Protein AF-A0A2S8F4A5-F1 (afdb_monomer)

pLDDT: mean 71.28, std 12.38, range [36.81, 85.56]

Secondary structure (DSSP, 8-state):
------HHHHHHHHHHHHHHHHHHHHHHHHHHHHHHHHHHHHHTT--EEEEE-SS-------SSSEEEEEEEE---TTTHHHHHHHT-GGGEEEEEEEEESS--TTHHHHHTT-TT--EEEEE-S---TTS-HHHHHHHHHHHHHHHHHSTT-EEE--GGGT---

Mean predicted aligned error: 11.5 Å

Nearest PDB structures (foldseek):
  7yy8-assembly1_B-2  TM=5.562E-01  e=6.036E-01  Mycobacteroides abscessus
  6w9s-assembly1_A  TM=4.155E-01  e=2.858E+00  Escherichia albertii TW07627
  7s2l-assembly1_C-3  TM=3.295E-01  e=6.871E-01  uncultured bacterium
  6fhe-assembly1_A  TM=3.735E-01  e=1.401E+00  synthetic construct

Radius of gyration: 20.99 Å; Cα contacts (8 Å, |Δi|>4): 186; chains: 1; bounding box: 48×35×73 Å

Sequence (165 aa):
MKFHIRLRTLMVVVALIALGCGWYAAHAYQRQKEVTAIRRIQDAGYQVHIQESFSKTQVTKIFQPGVRVWLKDETPSFLRFHANTEQWDAFQRVSSIYIQGGFDPNLVESIGEFARLETLEFAPWAISPGGPSSEVDVCMQRFRQFAERHPGLTLRLPPAYSEAQ

Solvent-accessible surface area (backbone atoms only — not comparable to full-atom values): 9627 Å² total; per-residue (Å²): 137,84,84,83,79,50,70,68,59,53,53,51,51,53,52,53,50,52,52,53,52,52,54,49,51,54,39,41,53,51,36,52,46,40,53,50,30,53,48,53,46,40,74,72,70,36,49,71,47,81,42,73,67,85,62,99,68,72,85,72,81,70,94,59,65,27,38,37,38,34,30,40,80,64,59,52,80,92,44,39,68,58,35,66,75,67,65,54,65,51,39,39,41,64,34,32,38,39,40,32,24,91,71,63,69,70,52,57,60,42,57,65,57,47,89,62,47,42,33,43,36,49,45,65,52,81,74,55,99,82,55,80,59,64,57,58,52,52,37,51,53,52,52,50,60,48,39,72,74,36,90,78,41,45,75,44,57,49,77,97,68,58,82,80,126

Organism: NCBI:txid124

Structure (mmCIF, N/CA/C/O backbone):
data_AF-A0A2S8F4A5-F1
#
_entry.id   AF-A0A2S8F4A5-F1
#
loop_
_atom_site.group_PDB
_atom_site.id
_atom_site.type_symbol
_atom_site.label_atom_id
_atom_site.label_alt_id
_atom_site.label_comp_id
_atom_site.label_asym_id
_atom_site.label_entity_id
_atom_site.label_seq_id
_atom_site.pdbx_PDB_ins_code
_atom_site.Cartn_x
_atom_site.Cartn_y
_atom_site.Cartn_z
_atom_site.occupancy
_atom_site.B_iso_or_equiv
_atom_site.auth_seq_id
_atom_site.auth_comp_id
_atom_site.auth_asym_id
_atom_site.auth_atom_id
_atom_site.pdbx_PDB_model_num
ATOM 1 N N . MET A 1 1 ? -27.209 -10.373 46.808 1.00 40.84 1 MET A N 1
ATOM 2 C CA . MET A 1 1 ? -26.556 -9.071 46.533 1.00 40.84 1 MET A CA 1
ATOM 3 C C . MET A 1 1 ? -27.251 -8.423 45.337 1.00 40.84 1 MET A C 1
ATOM 5 O O . MET A 1 1 ? -27.266 -9.040 44.283 1.00 40.84 1 MET A O 1
ATOM 9 N N . LYS A 1 2 ? -27.893 -7.252 45.486 1.00 51.69 2 LYS A N 1
ATOM 10 C CA . LYS A 1 2 ? -28.508 -6.508 44.364 1.00 51.69 2 LYS A CA 1
ATOM 11 C C . LYS A 1 2 ? -27.525 -5.427 43.899 1.00 51.69 2 LYS A C 1
ATOM 13 O O . LYS A 1 2 ? -27.251 -4.496 44.649 1.00 51.69 2 LYS A O 1
ATOM 18 N N . PHE A 1 3 ? -26.963 -5.572 42.699 1.00 54.09 3 PHE A N 1
ATOM 19 C CA . PHE A 1 3 ? -26.080 -4.568 42.099 1.00 54.09 3 PHE A CA 1
ATOM 20 C C . PHE A 1 3 ? -26.917 -3.396 41.571 1.00 54.09 3 PHE A C 1
ATOM 22 O O . PHE A 1 3 ? -27.601 -3.515 40.558 1.00 54.09 3 PHE A O 1
ATOM 29 N N . HIS A 1 4 ? -26.868 -2.253 42.254 1.00 60.69 4 HIS A N 1
ATOM 30 C CA . HIS A 1 4 ? -27.441 -1.004 41.753 1.00 60.69 4 HIS A CA 1
ATOM 31 C C . HIS A 1 4 ? -26.455 -0.331 40.792 1.00 60.69 4 HIS A C 1
ATOM 33 O O . HIS A 1 4 ? -25.680 0.542 41.182 1.00 60.69 4 HIS A O 1
ATOM 39 N N . ILE A 1 5 ? -26.471 -0.743 39.524 1.00 68.56 5 ILE A N 1
ATOM 40 C CA . ILE A 1 5 ? -25.748 -0.031 38.465 1.00 68.56 5 ILE A CA 1
ATOM 41 C C . ILE A 1 5 ? -26.502 1.274 38.191 1.00 68.56 5 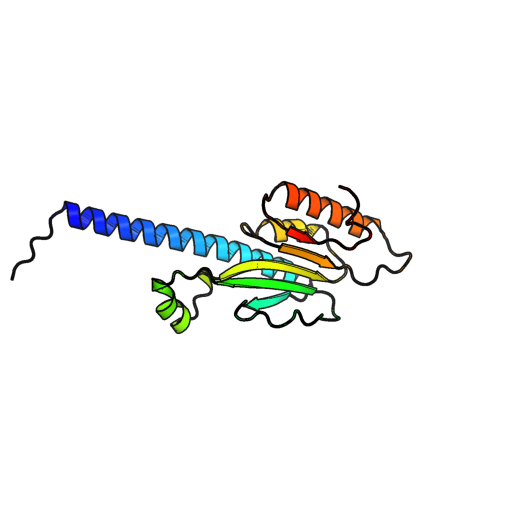ILE A C 1
ATOM 43 O O . ILE A 1 5 ? -27.681 1.268 37.839 1.00 68.56 5 ILE A O 1
ATOM 47 N N . ARG A 1 6 ? -25.836 2.416 38.390 1.00 76.94 6 ARG A N 1
ATOM 48 C CA . ARG A 1 6 ? -26.418 3.736 38.114 1.00 76.94 6 ARG A CA 1
ATOM 49 C C . ARG A 1 6 ? -26.573 3.911 36.601 1.00 76.94 6 ARG A C 1
ATOM 51 O O . ARG A 1 6 ? -25.654 3.587 35.855 1.00 76.94 6 ARG A O 1
ATOM 58 N N . LEU A 1 7 ? -27.685 4.503 36.156 1.00 80.31 7 LEU A N 1
ATOM 59 C CA . LEU A 1 7 ? -27.975 4.782 34.737 1.00 80.31 7 LEU A CA 1
ATOM 60 C C . LEU A 1 7 ? -26.800 5.465 34.011 1.00 80.31 7 LEU A C 1
ATOM 62 O O . LEU A 1 7 ? -26.487 5.126 32.877 1.00 80.31 7 LEU A O 1
ATOM 66 N N . ARG A 1 8 ? -26.084 6.367 34.696 1.00 77.81 8 ARG A N 1
ATOM 67 C CA . ARG A 1 8 ? -24.873 7.018 34.170 1.00 77.81 8 ARG A CA 1
ATOM 68 C C . ARG A 1 8 ? -23.757 6.028 33.827 1.00 77.81 8 ARG A C 1
ATOM 70 O O . ARG A 1 8 ? -23.132 6.166 32.786 1.00 77.81 8 ARG A O 1
ATOM 77 N N . THR A 1 9 ? -23.524 5.026 34.670 1.00 80.62 9 THR A N 1
ATOM 78 C CA . THR A 1 9 ? -22.521 3.980 34.425 1.00 80.62 9 THR A CA 1
ATOM 79 C C . THR A 1 9 ? -22.908 3.139 33.211 1.00 80.62 9 THR A C 1
ATOM 81 O O . THR A 1 9 ? -22.056 2.842 32.383 1.00 80.62 9 THR A O 1
ATOM 84 N N . LEU A 1 10 ? -24.200 2.831 33.055 1.00 83.50 10 LEU A N 1
ATOM 85 C CA . LEU A 1 10 ? -24.710 2.127 31.878 1.00 83.50 10 LEU A CA 1
ATOM 86 C C . LEU A 1 10 ? -24.489 2.941 30.591 1.00 83.50 10 LEU A C 1
ATOM 88 O O . LEU A 1 10 ? -23.988 2.404 29.609 1.00 83.50 10 LEU A O 1
ATOM 92 N N . MET A 1 11 ? -24.801 4.242 30.605 1.00 76.50 11 MET A N 1
ATOM 93 C CA . MET A 1 11 ? -24.606 5.108 29.434 1.00 76.50 11 MET A CA 1
ATOM 94 C C . MET A 1 11 ? -23.132 5.233 29.034 1.00 76.50 11 MET A C 1
ATOM 96 O O . MET A 1 11 ? -22.826 5.210 27.845 1.00 76.50 11 MET A O 1
ATOM 100 N N . VAL A 1 12 ? -22.214 5.303 30.005 1.00 81.31 12 VAL A N 1
ATOM 101 C CA . VAL A 1 12 ? -20.766 5.315 29.729 1.00 81.31 12 VAL A CA 1
ATOM 102 C C . VAL A 1 12 ? -20.319 4.007 29.076 1.00 81.31 12 VAL A C 1
ATOM 104 O O . VAL A 1 12 ? -19.578 4.038 28.099 1.00 81.31 12 VAL A O 1
ATOM 107 N N . VAL A 1 13 ? -20.799 2.859 29.562 1.00 81.38 13 VAL A N 1
ATOM 108 C CA . VAL A 1 13 ? -20.465 1.551 28.974 1.00 81.38 13 VAL A CA 1
ATOM 109 C C . VAL A 1 13 ? -20.974 1.444 27.535 1.00 81.38 13 VAL A C 1
ATOM 111 O O . VAL A 1 13 ? -20.218 1.044 26.654 1.00 81.38 13 VAL A O 1
ATOM 114 N N . VAL A 1 14 ? -22.214 1.860 27.267 1.00 80.25 14 VAL A N 1
ATOM 115 C CA . VAL A 1 14 ? -22.775 1.857 25.904 1.00 80.25 14 VAL A CA 1
ATOM 116 C C . VAL A 1 14 ? -21.981 2.778 24.973 1.00 80.25 14 VAL A C 1
ATOM 118 O O . VAL A 1 14 ? -21.685 2.391 23.845 1.00 80.25 14 VAL A O 1
ATOM 121 N N . ALA A 1 15 ? -21.577 3.961 25.445 1.00 71.88 15 ALA A N 1
ATOM 122 C CA . ALA A 1 15 ? -20.752 4.879 24.664 1.00 71.88 15 ALA A CA 1
ATOM 123 C C . ALA A 1 15 ? -19.375 4.280 24.324 1.00 71.88 15 ALA A C 1
ATOM 125 O O . ALA A 1 15 ? -18.919 4.403 23.190 1.00 71.88 15 ALA A O 1
ATOM 126 N N . LEU A 1 16 ? -18.732 3.584 25.268 1.00 77.62 16 LEU A N 1
ATOM 127 C CA . LEU A 1 16 ? -17.451 2.910 25.028 1.00 77.62 16 LEU A CA 1
ATOM 128 C C . LEU A 1 16 ? -17.578 1.762 24.019 1.00 77.62 16 LEU A C 1
ATOM 130 O O . LEU A 1 16 ? -16.723 1.627 23.146 1.00 77.62 16 LEU A O 1
ATOM 134 N N . ILE A 1 17 ? -18.657 0.975 24.094 1.00 80.00 17 ILE A N 1
ATOM 135 C CA . ILE A 1 17 ? -18.938 -0.087 23.117 1.00 80.00 17 ILE A CA 1
ATOM 136 C C . ILE A 1 17 ? -19.149 0.520 21.727 1.00 80.00 17 ILE A C 1
ATOM 138 O O . ILE A 1 17 ? -18.535 0.068 20.766 1.00 80.00 17 ILE A O 1
ATOM 142 N N . ALA A 1 18 ? -19.955 1.580 21.618 1.00 73.56 18 ALA A N 1
ATOM 143 C CA . ALA A 1 18 ? -20.212 2.249 20.345 1.00 73.56 18 ALA A CA 1
ATOM 144 C C . ALA A 1 18 ? -18.933 2.836 19.720 1.00 73.56 18 ALA A C 1
ATOM 146 O O . ALA A 1 18 ? -18.715 2.682 18.518 1.00 73.56 18 ALA A O 1
ATOM 147 N N . LEU A 1 19 ? -18.058 3.450 20.526 1.00 75.00 19 LEU A N 1
ATOM 148 C CA . LEU A 1 19 ? -16.755 3.946 20.071 1.00 75.00 19 LEU A CA 1
ATOM 149 C C . LEU A 1 19 ? -15.843 2.805 19.596 1.00 75.00 19 LEU A C 1
ATOM 151 O O . LEU A 1 19 ? -15.215 2.927 18.544 1.00 75.00 19 LEU A O 1
ATOM 155 N N . GLY A 1 20 ? -15.814 1.684 20.323 1.00 73.56 20 GLY A N 1
ATOM 156 C CA . GLY A 1 20 ? -15.070 0.488 19.924 1.00 73.56 20 GLY A CA 1
ATOM 157 C C . GLY A 1 20 ? -15.569 -0.107 18.602 1.00 73.56 20 GLY A C 1
ATOM 158 O O . GLY A 1 20 ? -14.770 -0.374 17.705 1.00 73.56 20 GLY A O 1
ATOM 159 N N . CYS A 1 21 ? -16.888 -0.247 18.440 1.00 77.56 21 CYS A N 1
ATOM 160 C CA . CYS A 1 21 ? -17.505 -0.738 17.205 1.00 77.56 21 CYS A CA 1
ATOM 161 C C . CYS A 1 21 ? -17.258 0.205 16.017 1.00 77.56 21 CYS A C 1
ATOM 163 O O . CYS A 1 21 ? -16.963 -0.263 14.918 1.00 77.56 21 CYS A O 1
ATOM 165 N N . GLY A 1 22 ? -17.345 1.522 16.229 1.00 74.44 22 GLY A N 1
ATOM 166 C CA . GLY A 1 22 ? -17.079 2.519 15.190 1.00 74.44 22 GLY A CA 1
ATOM 167 C C . GLY A 1 22 ? -15.627 2.494 14.710 1.00 74.44 22 GLY A C 1
ATOM 168 O O . GLY A 1 22 ? -15.371 2.528 13.507 1.00 74.44 22 GLY A O 1
ATOM 169 N N . TRP A 1 23 ? -14.676 2.362 15.639 1.00 76.94 23 TRP A N 1
ATOM 170 C CA . TRP A 1 23 ? -13.257 2.230 15.309 1.00 76.94 23 TRP A CA 1
ATOM 171 C C . TRP A 1 23 ? -12.967 0.956 14.498 1.00 76.94 23 TRP A C 1
ATOM 173 O O . TRP A 1 23 ? -12.274 1.019 13.481 1.00 76.94 23 TRP A O 1
ATOM 183 N N . TYR A 1 24 ? -13.565 -0.178 14.884 1.00 76.62 24 TYR A N 1
ATOM 184 C CA . TYR A 1 24 ? -13.449 -1.434 14.138 1.00 76.62 24 TYR A CA 1
ATOM 185 C C . TYR A 1 24 ? -14.032 -1.333 12.723 1.00 76.62 24 TYR A C 1
ATOM 187 O O . TYR A 1 24 ? -13.379 -1.723 11.757 1.00 76.62 24 TYR A O 1
ATOM 195 N N . ALA A 1 25 ? -15.233 -0.764 12.578 1.00 78.31 25 ALA A N 1
ATOM 196 C CA . ALA A 1 25 ? -15.885 -0.612 11.278 1.00 78.31 25 ALA A CA 1
ATOM 197 C C . ALA A 1 25 ? -15.057 0.252 10.311 1.00 78.31 25 ALA A C 1
ATOM 199 O O . ALA A 1 25 ? -14.948 -0.078 9.131 1.00 78.31 25 ALA A O 1
ATOM 200 N N . ALA A 1 26 ? -14.425 1.320 10.811 1.00 78.75 26 ALA A N 1
ATOM 201 C CA . ALA A 1 26 ? -13.536 2.159 10.012 1.00 78.75 26 ALA A CA 1
ATOM 202 C C . ALA A 1 26 ? -12.296 1.390 9.519 1.00 78.75 26 ALA A C 1
ATOM 204 O O . ALA A 1 26 ? -11.944 1.485 8.342 1.00 78.75 26 ALA A O 1
ATOM 205 N N . HIS A 1 27 ? -11.668 0.589 10.389 1.00 77.19 27 HIS A N 1
ATOM 206 C CA . HIS A 1 27 ? -10.539 -0.268 10.012 1.00 77.19 27 HIS A CA 1
ATOM 207 C C . HIS A 1 27 ? -10.942 -1.341 8.992 1.00 77.19 27 HIS A C 1
ATOM 209 O O . HIS A 1 27 ? -10.270 -1.495 7.975 1.00 77.19 27 HIS A O 1
ATOM 215 N N . ALA A 1 28 ? -12.069 -2.025 9.208 1.00 76.06 28 ALA A N 1
ATOM 216 C CA . ALA A 1 28 ? -12.575 -3.044 8.290 1.00 76.06 28 ALA A CA 1
ATOM 217 C C . ALA A 1 28 ? -12.908 -2.465 6.903 1.00 76.06 28 ALA A C 1
ATOM 219 O O . ALA A 1 28 ? -12.550 -3.050 5.880 1.00 76.06 28 ALA A O 1
ATOM 220 N N . TYR A 1 29 ? -13.534 -1.286 6.858 1.00 82.81 29 TYR A N 1
ATOM 221 C CA . TYR A 1 29 ? -13.834 -0.594 5.605 1.00 82.81 29 TYR A CA 1
ATOM 222 C C . TYR A 1 29 ? -12.562 -0.188 4.851 1.00 82.81 29 TYR A C 1
ATOM 224 O O . TYR A 1 29 ? -12.453 -0.416 3.644 1.00 82.81 29 TYR A O 1
ATOM 232 N N . GLN A 1 30 ? -11.569 0.362 5.557 1.00 82.25 30 GLN A N 1
ATOM 233 C CA . GLN A 1 30 ? -10.280 0.689 4.951 1.00 82.25 30 GLN A CA 1
ATOM 234 C C . GLN A 1 30 ? -9.589 -0.571 4.424 1.00 82.25 30 GLN A C 1
ATOM 236 O O . GLN A 1 30 ? -9.113 -0.583 3.290 1.00 82.25 30 GLN A O 1
ATOM 241 N N . ARG A 1 31 ? -9.610 -1.665 5.192 1.00 80.00 31 ARG A N 1
ATOM 242 C CA . ARG A 1 31 ? -9.032 -2.939 4.768 1.00 80.00 31 ARG A CA 1
AT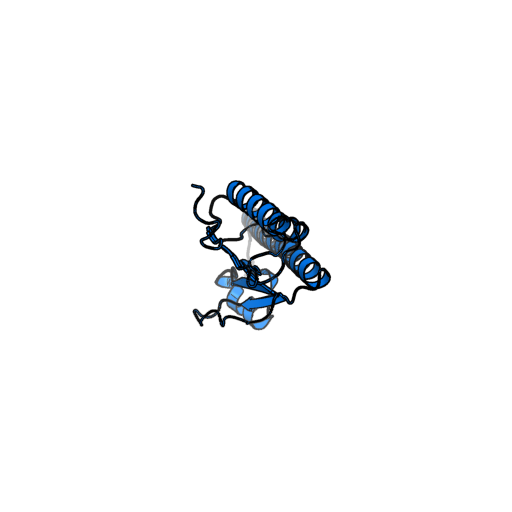OM 243 C C . ARG A 1 31 ? -9.683 -3.470 3.495 1.00 80.00 31 ARG A C 1
ATOM 245 O O . ARG A 1 31 ? -8.989 -3.939 2.596 1.00 80.00 31 ARG A O 1
ATOM 252 N N . GLN A 1 32 ? -11.002 -3.352 3.379 1.00 82.12 32 GLN A N 1
ATOM 253 C CA . GLN A 1 32 ? -11.729 -3.759 2.179 1.00 82.12 32 GLN A CA 1
ATOM 254 C C . GLN A 1 32 ? -11.285 -2.975 0.933 1.00 82.12 32 GLN A C 1
ATOM 256 O O . GLN A 1 32 ? -11.158 -3.567 -0.144 1.00 82.12 32 GLN A O 1
ATOM 261 N N . LYS A 1 33 ? -11.007 -1.671 1.063 1.00 84.00 33 LYS A N 1
ATOM 262 C CA . LYS A 1 33 ? -10.448 -0.867 -0.036 1.00 84.00 33 LYS A CA 1
ATOM 263 C C . LYS A 1 33 ? -9.069 -1.358 -0.456 1.00 84.00 33 LYS A C 1
ATOM 265 O O . LYS A 1 33 ? -8.849 -1.580 -1.643 1.00 84.00 33 LYS A O 1
ATOM 270 N N . GLU A 1 34 ? -8.181 -1.612 0.504 1.00 81.56 34 GLU A N 1
ATOM 271 C CA . GLU A 1 34 ? -6.831 -2.117 0.224 1.00 81.56 34 GLU A CA 1
ATOM 272 C C . GLU A 1 34 ? -6.862 -3.481 -0.477 1.00 81.56 34 GLU A C 1
ATOM 274 O O . GLU A 1 34 ? -6.159 -3.692 -1.463 1.00 81.56 34 GLU A O 1
ATOM 279 N N . VAL A 1 35 ? -7.719 -4.399 -0.018 1.00 82.25 35 VAL A N 1
ATOM 280 C CA . VAL A 1 35 ? -7.907 -5.713 -0.655 1.00 82.25 35 VAL A CA 1
ATOM 281 C C . VAL A 1 35 ? -8.450 -5.560 -2.078 1.00 82.25 35 VAL A C 1
ATOM 283 O O . VAL A 1 35 ? -8.021 -6.271 -2.984 1.00 82.25 35 VAL A O 1
ATOM 286 N N . THR A 1 36 ? -9.365 -4.616 -2.300 1.00 85.38 36 THR A N 1
ATOM 287 C CA . THR A 1 36 ? -9.906 -4.331 -3.637 1.00 85.38 36 THR A CA 1
ATOM 288 C C . THR A 1 36 ? -8.826 -3.774 -4.566 1.00 85.38 36 THR A C 1
ATOM 290 O O . THR A 1 36 ? -8.732 -4.207 -5.711 1.00 85.38 36 THR A O 1
ATOM 293 N N . ALA A 1 37 ? -7.977 -2.869 -4.076 1.00 83.44 37 ALA A N 1
ATOM 294 C CA . ALA A 1 37 ? -6.839 -2.349 -4.828 1.00 83.44 37 ALA A CA 1
ATOM 295 C C . ALA A 1 37 ? -5.842 -3.459 -5.193 1.00 83.44 37 ALA A C 1
ATOM 297 O O . ALA A 1 37 ? -5.431 -3.556 -6.345 1.00 83.44 37 ALA A O 1
ATOM 298 N N . ILE A 1 38 ? -5.524 -4.352 -4.250 1.00 82.12 38 ILE A N 1
ATOM 299 C CA . ILE A 1 38 ? -4.674 -5.526 -4.504 1.00 82.12 38 ILE A CA 1
ATOM 300 C C . ILE A 1 38 ? -5.265 -6.411 -5.608 1.00 82.12 38 ILE A C 1
ATOM 302 O O . ILE A 1 38 ? -4.538 -6.811 -6.515 1.00 82.12 38 ILE A O 1
ATOM 306 N N . ARG A 1 39 ? -6.576 -6.678 -5.576 1.00 83.00 39 ARG A N 1
ATOM 307 C CA . ARG A 1 39 ? -7.250 -7.468 -6.619 1.00 83.00 39 ARG A CA 1
ATOM 308 C C . ARG A 1 39 ? -7.173 -6.802 -7.988 1.00 83.00 39 ARG A C 1
ATOM 310 O O . ARG A 1 39 ? -6.820 -7.470 -8.945 1.00 83.00 39 ARG A O 1
ATOM 317 N N . ARG A 1 40 ? -7.388 -5.486 -8.079 1.00 82.38 40 ARG A N 1
ATOM 318 C CA . ARG A 1 40 ? -7.235 -4.748 -9.349 1.00 82.38 40 ARG A CA 1
ATOM 319 C C . ARG A 1 40 ? -5.823 -4.865 -9.924 1.00 82.38 40 ARG A C 1
ATOM 321 O O . ARG A 1 40 ? -5.665 -4.998 -11.131 1.00 82.38 40 ARG A O 1
ATOM 328 N N . ILE A 1 41 ? -4.803 -4.846 -9.064 1.00 78.25 41 ILE A N 1
ATOM 329 C CA . ILE A 1 41 ? -3.408 -5.050 -9.475 1.00 78.25 41 ILE A CA 1
ATOM 330 C C . ILE A 1 41 ? -3.215 -6.475 -10.027 1.00 78.25 41 ILE A C 1
ATOM 332 O O . ILE A 1 41 ? -2.567 -6.647 -11.057 1.00 78.25 41 ILE A O 1
ATOM 336 N N . GLN A 1 42 ? -3.804 -7.488 -9.382 1.00 80.44 42 GLN A N 1
ATOM 337 C CA . GLN A 1 42 ? -3.777 -8.875 -9.868 1.00 80.44 42 GLN A CA 1
ATOM 338 C C . GLN A 1 42 ? -4.515 -9.035 -11.206 1.00 80.44 42 GLN A C 1
ATOM 340 O O . GLN A 1 42 ? -3.988 -9.671 -12.116 1.00 80.44 42 GLN A O 1
ATOM 345 N N . ASP A 1 43 ? -5.690 -8.417 -11.347 1.00 80.88 43 ASP A N 1
ATOM 346 C CA . ASP A 1 43 ? -6.504 -8.446 -12.568 1.00 80.88 43 ASP A CA 1
ATOM 347 C C . ASP A 1 43 ? -5.790 -7.773 -13.754 1.00 80.88 43 ASP A C 1
ATOM 349 O O . ASP A 1 43 ? -5.972 -8.177 -14.900 1.00 80.88 43 ASP A O 1
ATOM 353 N N . ALA A 1 44 ? -4.915 -6.798 -13.484 1.00 74.56 44 ALA A N 1
ATOM 354 C CA . ALA A 1 44 ? -4.033 -6.182 -14.478 1.00 74.56 44 ALA A CA 1
ATOM 355 C C . ALA A 1 44 ? -2.854 -7.089 -14.909 1.00 74.56 44 ALA A C 1
ATOM 357 O O . ALA A 1 44 ? -2.002 -6.671 -15.690 1.00 74.56 44 ALA A O 1
ATOM 358 N N . GLY A 1 45 ? -2.791 -8.333 -14.420 1.00 71.06 45 GLY A N 1
ATOM 359 C CA . GLY A 1 45 ? -1.798 -9.336 -14.815 1.00 71.06 45 GLY A CA 1
ATOM 360 C C . GLY A 1 45 ? -0.506 -9.312 -13.996 1.00 71.06 45 GLY A C 1
ATOM 361 O O . GLY A 1 45 ? 0.437 -10.038 -14.319 1.00 71.06 45 GLY A O 1
ATOM 362 N N . TYR A 1 46 ? -0.443 -8.514 -12.927 1.00 73.69 46 TYR A N 1
ATOM 363 C CA . TYR A 1 46 ? 0.722 -8.465 -12.049 1.00 73.69 46 TYR A CA 1
ATOM 364 C C . TYR A 1 46 ? 0.691 -9.599 -11.031 1.00 73.69 46 TYR A C 1
ATOM 366 O O . TYR A 1 46 ? -0.303 -9.827 -10.339 1.00 73.69 46 TYR A O 1
ATOM 374 N N . GLN A 1 47 ? 1.831 -10.264 -10.855 1.00 75.38 47 GLN A N 1
ATOM 375 C CA . GLN A 1 47 ? 2.010 -11.153 -9.714 1.00 75.38 47 GLN A CA 1
ATOM 376 C C . GLN A 1 47 ? 2.098 -10.315 -8.439 1.00 75.38 47 GLN A C 1
ATOM 378 O O . GLN A 1 47 ? 3.042 -9.540 -8.268 1.00 75.38 47 GLN A O 1
ATOM 383 N N . VAL A 1 48 ? 1.107 -10.460 -7.554 1.00 77.50 48 VAL A N 1
ATOM 384 C CA . VAL A 1 48 ? 1.111 -9.801 -6.245 1.00 77.50 48 VAL A CA 1
ATOM 385 C C . VAL A 1 48 ? 1.605 -10.761 -5.175 1.00 77.50 48 VAL A C 1
ATOM 387 O O . VAL A 1 48 ? 0.964 -11.774 -4.902 1.00 77.50 48 VAL A O 1
ATOM 390 N N . HIS A 1 49 ? 2.715 -10.412 -4.529 1.00 78.00 49 HIS A N 1
ATOM 391 C CA . HIS A 1 49 ? 3.216 -11.135 -3.364 1.00 78.00 49 HIS A CA 1
ATOM 392 C C . HIS A 1 49 ? 2.933 -10.339 -2.095 1.00 78.00 49 HIS A C 1
ATOM 394 O O . HIS A 1 49 ? 3.462 -9.241 -1.908 1.00 78.00 49 HIS A O 1
ATOM 400 N N . ILE A 1 50 ? 2.116 -10.913 -1.217 1.00 76.25 50 ILE A N 1
ATOM 401 C CA . ILE A 1 50 ? 1.801 -10.339 0.088 1.00 76.25 50 ILE A CA 1
ATOM 402 C C . ILE A 1 50 ? 2.799 -10.894 1.105 1.00 76.25 50 ILE A C 1
ATOM 404 O O . ILE A 1 50 ? 2.950 -12.108 1.229 1.00 76.25 50 ILE A O 1
ATOM 408 N N . GLN A 1 51 ? 3.503 -10.007 1.806 1.00 72.81 51 GLN A N 1
ATOM 409 C CA . GLN A 1 51 ? 4.413 -10.370 2.890 1.00 72.81 51 GLN A CA 1
ATOM 410 C C . GLN A 1 51 ? 3.952 -9.733 4.198 1.00 72.81 51 GLN A C 1
ATOM 412 O O . GLN A 1 51 ? 3.873 -8.511 4.319 1.00 72.81 51 GLN A O 1
ATOM 417 N N . GLU A 1 52 ? 3.685 -10.565 5.197 1.00 66.81 52 GLU A N 1
ATOM 418 C CA . GLU A 1 52 ? 3.388 -10.112 6.553 1.00 66.81 52 GLU A CA 1
ATOM 419 C C . GLU A 1 52 ? 4.691 -9.749 7.270 1.00 66.81 52 GLU A C 1
ATOM 421 O O . GLU A 1 52 ? 5.637 -10.543 7.325 1.00 66.81 52 GLU A O 1
ATOM 426 N N . SER A 1 53 ? 4.784 -8.534 7.815 1.00 57.50 53 SER A N 1
ATOM 427 C CA . SER A 1 53 ? 5.993 -8.086 8.502 1.00 57.50 53 SER A CA 1
ATOM 428 C C . SER A 1 53 ? 6.090 -8.691 9.911 1.00 57.50 53 SER A C 1
ATOM 430 O O . SER A 1 53 ? 5.844 -8.013 10.906 1.00 57.50 53 SER A O 1
ATOM 432 N N . PHE A 1 54 ? 6.484 -9.959 10.026 1.00 47.44 54 PHE A N 1
ATOM 433 C CA . PHE A 1 54 ? 6.875 -10.546 11.320 1.00 47.44 54 PHE A CA 1
ATOM 434 C C . PHE A 1 54 ? 8.389 -10.554 11.551 1.00 47.44 54 PHE A C 1
ATOM 436 O O . PHE A 1 54 ? 8.848 -10.807 12.662 1.00 47.44 54 PHE A O 1
ATOM 443 N N . SER A 1 55 ? 9.196 -10.245 10.536 1.00 36.81 55 SER A N 1
ATOM 444 C CA . SER A 1 55 ? 10.648 -10.311 10.663 1.00 36.81 55 SER A CA 1
ATOM 445 C C . SER A 1 55 ? 11.354 -9.442 9.626 1.00 36.81 55 SER A C 1
ATOM 447 O O . SER A 1 55 ? 10.955 -9.400 8.464 1.00 36.81 55 SER A O 1
ATOM 449 N N . LYS A 1 56 ? 12.457 -8.801 10.037 1.00 38.47 56 LYS A N 1
ATOM 450 C CA . LYS A 1 56 ? 13.455 -8.124 9.185 1.00 38.47 56 LYS A CA 1
ATOM 451 C C . LYS A 1 56 ? 14.219 -9.124 8.297 1.00 38.47 56 LYS A C 1
ATOM 453 O O . LYS A 1 56 ? 15.442 -9.050 8.185 1.00 38.47 56 LYS A O 1
ATOM 458 N N . THR A 1 57 ? 13.544 -10.099 7.696 1.00 41.62 57 THR A N 1
ATOM 459 C CA . THR A 1 57 ? 14.215 -11.049 6.811 1.00 41.62 57 THR A CA 1
ATOM 460 C C . THR A 1 57 ? 14.189 -10.485 5.403 1.00 41.62 57 THR A C 1
ATOM 462 O O . THR A 1 57 ? 13.132 -10.291 4.814 1.00 41.62 57 THR A O 1
ATOM 465 N N . GLN A 1 58 ? 15.393 -10.138 4.956 1.00 42.34 58 GLN A N 1
ATOM 466 C CA . GLN A 1 58 ? 15.812 -9.727 3.622 1.00 42.34 58 GLN A CA 1
ATOM 467 C C . GLN A 1 58 ? 14.751 -9.861 2.527 1.00 42.34 58 GLN A C 1
ATOM 469 O O . GLN A 1 58 ? 14.300 -10.957 2.200 1.00 42.34 58 GLN A O 1
ATOM 474 N N . VAL A 1 59 ? 14.468 -8.720 1.893 1.00 46.09 59 VAL A N 1
ATOM 475 C CA . VAL A 1 59 ? 13.825 -8.610 0.583 1.00 46.09 59 VAL A CA 1
ATOM 476 C C . VAL A 1 59 ? 14.569 -9.534 -0.382 1.00 46.09 59 VAL A C 1
ATOM 478 O O . VAL A 1 59 ? 15.591 -9.162 -0.956 1.00 46.09 59 VAL A O 1
ATOM 481 N N . THR A 1 60 ? 14.094 -10.766 -0.552 1.00 45.62 60 THR A N 1
ATOM 482 C CA . THR A 1 60 ? 14.614 -11.661 -1.583 1.00 45.62 60 THR A CA 1
ATOM 483 C C . THR A 1 60 ? 14.307 -10.965 -2.895 1.00 45.62 60 THR A C 1
ATOM 485 O O . THR A 1 60 ? 13.136 -10.781 -3.207 1.00 45.62 60 THR A O 1
ATOM 488 N N . LYS A 1 61 ? 15.303 -10.454 -3.623 1.00 46.78 61 LYS A N 1
ATOM 489 C CA . LYS A 1 61 ? 15.073 -9.863 -4.948 1.00 46.78 61 LYS A CA 1
ATOM 490 C C . LYS A 1 61 ? 14.427 -10.943 -5.818 1.00 46.78 61 LYS A C 1
ATOM 492 O O . LYS A 1 61 ? 15.093 -11.883 -6.229 1.00 46.78 61 LYS A O 1
ATOM 497 N N . ILE A 1 62 ? 13.117 -10.856 -6.020 1.00 50.22 62 ILE A N 1
ATOM 498 C CA . ILE A 1 62 ? 12.405 -11.693 -6.974 1.00 50.22 62 ILE A CA 1
ATOM 499 C C . ILE A 1 62 ? 12.892 -11.211 -8.340 1.00 50.22 62 ILE A C 1
ATOM 501 O O . ILE A 1 62 ? 12.959 -10.015 -8.588 1.00 50.22 62 ILE A O 1
ATOM 505 N N . PHE A 1 63 ? 13.328 -12.115 -9.206 1.00 50.84 63 PHE A N 1
ATOM 506 C CA . PHE A 1 63 ? 13.829 -11.759 -10.539 1.00 50.84 63 PHE A CA 1
ATOM 507 C C . PHE A 1 63 ? 12.697 -11.656 -11.578 1.00 50.84 63 PHE A C 1
ATOM 509 O O . PHE A 1 63 ? 12.964 -11.618 -12.773 1.00 50.84 63 PHE A O 1
ATOM 516 N N . GLN A 1 64 ? 11.436 -11.636 -11.134 1.00 56.69 64 GLN A N 1
ATOM 517 C CA . GLN A 1 64 ? 10.249 -11.625 -11.989 1.00 56.69 64 GLN A CA 1
ATOM 518 C C . GLN A 1 64 ? 9.503 -10.287 -11.874 1.00 56.69 64 GLN A C 1
ATOM 520 O O . GLN A 1 64 ? 9.563 -9.654 -10.815 1.00 56.69 64 GLN A O 1
ATOM 525 N N . PRO A 1 65 ? 8.816 -9.837 -12.941 1.00 63.78 65 PRO A N 1
ATOM 526 C CA . PRO A 1 65 ? 7.973 -8.651 -12.885 1.00 63.78 65 PRO A CA 1
ATOM 527 C C . PRO A 1 65 ? 6.804 -8.904 -11.925 1.00 63.78 65 PRO A C 1
ATOM 529 O O . PRO A 1 65 ? 6.156 -9.947 -12.000 1.00 63.78 65 PRO A O 1
ATOM 532 N N . GLY A 1 66 ? 6.522 -7.965 -11.029 1.00 72.44 66 GLY A N 1
ATOM 533 C CA . GLY A 1 66 ? 5.462 -8.113 -10.043 1.00 72.44 66 GLY A CA 1
ATOM 534 C C . GLY A 1 66 ? 5.384 -6.958 -9.054 1.00 72.44 66 GLY A C 1
ATOM 535 O O . GLY A 1 66 ? 6.233 -6.065 -9.016 1.00 72.44 66 GLY A O 1
ATOM 536 N N . VAL A 1 67 ? 4.343 -6.999 -8.230 1.00 76.56 67 VAL A N 1
ATOM 537 C CA . VAL A 1 67 ? 4.094 -6.045 -7.150 1.00 76.56 67 VAL A CA 1
ATOM 538 C C . VAL A 1 67 ? 4.214 -6.787 -5.828 1.00 76.56 67 VAL A C 1
ATOM 540 O O . VAL A 1 67 ? 3.613 -7.837 -5.620 1.00 76.56 67 VAL A O 1
ATOM 543 N N . ARG A 1 68 ? 4.994 -6.253 -4.897 1.00 78.12 68 ARG A N 1
ATOM 544 C CA . ARG A 1 68 ? 5.052 -6.760 -3.528 1.00 78.12 68 ARG A CA 1
ATOM 545 C C . ARG A 1 68 ? 4.401 -5.781 -2.597 1.00 78.12 68 ARG A C 1
ATOM 547 O O . ARG A 1 68 ? 4.630 -4.580 -2.696 1.00 78.12 68 ARG A O 1
ATOM 554 N N . VAL A 1 69 ? 3.616 -6.331 -1.691 1.00 80.31 69 VAL A N 1
ATOM 555 C CA . VAL A 1 69 ? 2.835 -5.583 -0.724 1.00 80.31 69 VAL A CA 1
ATOM 556 C C . VAL A 1 69 ? 3.231 -6.087 0.654 1.00 80.31 69 VAL A C 1
ATOM 558 O O . VAL A 1 69 ? 3.043 -7.264 0.962 1.00 80.31 69 VAL A O 1
ATOM 561 N N . TRP A 1 70 ? 3.793 -5.207 1.477 1.00 82.44 70 TRP A N 1
ATOM 562 C CA . TRP A 1 70 ? 4.077 -5.511 2.875 1.00 82.44 70 TRP A CA 1
ATOM 563 C C . TRP A 1 70 ? 2.926 -5.062 3.748 1.00 82.44 70 TRP A C 1
ATOM 565 O O . TRP A 1 70 ? 2.466 -3.919 3.653 1.00 82.44 70 TRP A O 1
ATOM 575 N N . LEU A 1 71 ? 2.493 -5.976 4.607 1.00 79.06 71 LEU A N 1
ATOM 576 C CA . LEU A 1 71 ? 1.462 -5.730 5.592 1.00 79.06 71 LEU A CA 1
ATOM 577 C C . LEU A 1 71 ? 2.089 -5.487 6.960 1.00 79.06 71 LEU A C 1
ATOM 579 O O . LEU A 1 71 ? 2.951 -6.249 7.399 1.00 79.06 71 LEU A O 1
ATOM 583 N N . LYS A 1 72 ? 1.619 -4.441 7.635 1.00 79.75 72 LYS A N 1
ATOM 584 C CA . LYS A 1 72 ? 1.941 -4.116 9.021 1.00 79.75 72 LYS A CA 1
ATOM 585 C C . LYS A 1 72 ? 0.749 -4.454 9.899 1.00 79.75 72 LYS A C 1
ATOM 587 O O . LYS A 1 72 ? -0.375 -4.052 9.601 1.00 79.75 72 LYS A O 1
ATOM 592 N N . ASP A 1 73 ? 1.016 -5.165 10.984 1.00 77.75 73 ASP A N 1
ATOM 593 C CA . ASP A 1 73 ? 0.013 -5.490 11.990 1.00 77.75 73 ASP A CA 1
ATOM 594 C C . ASP A 1 73 ? -0.260 -4.274 12.896 1.00 77.75 73 ASP A C 1
ATOM 596 O O . ASP A 1 73 ? 0.624 -3.823 13.632 1.00 77.75 73 ASP A O 1
ATOM 600 N N . GLU A 1 74 ? -1.482 -3.735 12.839 1.00 76.00 74 GLU A N 1
ATOM 601 C CA . GLU A 1 74 ? -1.976 -2.688 13.744 1.00 76.00 74 GLU A CA 1
ATOM 602 C C . GLU A 1 74 ? -2.919 -3.235 14.823 1.00 76.00 74 GLU A C 1
ATOM 604 O O . GLU A 1 74 ? -3.621 -2.461 15.479 1.00 76.00 74 GLU A O 1
ATOM 609 N N . THR A 1 75 ? -2.934 -4.553 15.049 1.00 78.50 75 THR A N 1
ATOM 610 C CA . THR A 1 75 ? -3.794 -5.161 16.065 1.00 78.50 75 THR A CA 1
ATOM 611 C C . THR A 1 75 ? -3.483 -4.575 17.445 1.00 78.50 75 THR A C 1
ATOM 613 O O . THR A 1 75 ? -2.350 -4.717 17.939 1.00 78.50 75 THR A O 1
ATOM 616 N N . PRO A 1 76 ? -4.474 -3.960 18.123 1.00 74.75 76 PRO A N 1
ATOM 617 C CA . PRO A 1 76 ? -4.300 -3.471 19.480 1.00 74.75 76 PRO A CA 1
ATOM 618 C C . PRO A 1 76 ? -3.857 -4.592 20.411 1.00 74.75 76 PRO A C 1
ATOM 620 O O . PRO A 1 76 ? -4.353 -5.714 20.325 1.00 74.75 76 PRO A O 1
ATOM 623 N N . SER A 1 77 ? -2.966 -4.287 21.351 1.00 76.81 77 SER A N 1
ATOM 624 C CA . SER A 1 77 ? -2.384 -5.285 22.259 1.00 76.81 77 SER A CA 1
ATOM 625 C C . SER A 1 77 ? -3.431 -6.129 22.995 1.00 76.81 77 SER A C 1
ATOM 627 O O . SER A 1 77 ? -3.240 -7.333 23.144 1.00 76.81 77 SER A O 1
ATOM 629 N N . PHE A 1 78 ? -4.557 -5.529 23.388 1.00 76.00 78 PHE A N 1
ATOM 630 C CA . PHE A 1 78 ? -5.660 -6.213 24.068 1.00 76.00 78 PHE A CA 1
ATOM 631 C C . PHE A 1 78 ? -6.494 -7.131 23.154 1.00 76.00 78 PHE A C 1
ATOM 633 O O . PHE A 1 78 ? -7.204 -7.993 23.661 1.00 76.00 78 PHE A O 1
ATOM 640 N N . LEU A 1 79 ? -6.400 -6.980 21.827 1.00 71.56 79 LEU A N 1
ATOM 641 C CA . LEU A 1 79 ? -7.066 -7.840 20.839 1.00 71.56 79 LEU A CA 1
ATOM 642 C C . LEU A 1 79 ? -6.136 -8.888 20.233 1.00 71.56 79 LEU A C 1
ATOM 644 O O . LEU A 1 79 ? -6.633 -9.830 19.631 1.00 71.56 79 LEU A O 1
ATOM 648 N N . ARG A 1 80 ? -4.813 -8.776 20.411 1.00 70.62 80 ARG A N 1
ATOM 649 C CA . ARG A 1 80 ? -3.834 -9.692 19.797 1.00 70.62 80 ARG A CA 1
ATOM 650 C C . ARG A 1 80 ? -4.100 -11.161 20.088 1.00 70.62 80 ARG A C 1
ATOM 652 O O . ARG A 1 80 ? -3.935 -11.985 19.201 1.00 70.62 80 ARG A O 1
ATOM 659 N N . PHE A 1 81 ? -4.526 -11.496 21.305 1.00 71.00 81 PHE A N 1
ATOM 660 C CA . PHE A 1 81 ? -4.838 -12.883 21.654 1.00 71.00 81 PHE A CA 1
ATOM 661 C C . PHE A 1 81 ? -5.990 -13.439 20.804 1.00 71.00 81 PHE A C 1
ATOM 663 O O . PHE A 1 81 ? -5.871 -14.515 20.221 1.00 71.00 81 PHE A O 1
ATOM 670 N N . HIS A 1 82 ? -7.076 -12.677 20.676 1.00 68.56 82 HIS A N 1
ATOM 671 C CA . HIS A 1 82 ? -8.227 -13.055 19.857 1.00 68.56 82 HIS A CA 1
ATOM 672 C C . HIS A 1 82 ? -7.908 -13.005 18.361 1.00 68.56 82 HIS A C 1
ATOM 674 O O . HIS A 1 82 ? -8.160 -13.975 17.657 1.00 68.56 82 HIS A O 1
ATOM 680 N N . ALA A 1 83 ? -7.260 -11.937 17.895 1.00 65.31 83 ALA A N 1
ATOM 681 C CA . ALA A 1 83 ? -6.884 -11.769 16.496 1.00 65.31 83 ALA A CA 1
ATOM 682 C C . ALA A 1 83 ? -5.927 -12.866 16.002 1.00 65.31 83 ALA A C 1
ATOM 684 O O . ALA A 1 83 ? -6.092 -13.343 14.886 1.00 65.31 83 ALA A O 1
ATOM 685 N N . ASN A 1 84 ? -4.976 -13.313 16.833 1.00 65.56 84 ASN A N 1
ATOM 686 C CA . ASN A 1 84 ? -4.075 -14.417 16.485 1.00 65.56 84 ASN A CA 1
ATOM 687 C C . ASN A 1 84 ? -4.802 -15.764 16.440 1.00 65.56 84 ASN A C 1
ATOM 689 O O . ASN A 1 84 ? -4.484 -16.605 15.605 1.00 65.56 84 ASN A O 1
ATOM 693 N N . THR A 1 85 ? -5.757 -15.980 17.349 1.00 66.00 85 THR A N 1
ATOM 694 C CA . THR A 1 85 ? -6.502 -17.245 17.429 1.00 66.00 85 THR A CA 1
ATOM 695 C C . THR A 1 85 ? -7.498 -17.375 16.276 1.00 66.00 85 THR A C 1
ATOM 697 O O . THR A 1 85 ? -7.695 -18.466 15.751 1.00 66.00 85 THR A O 1
ATOM 700 N N . GLU A 1 86 ? -8.096 -16.261 15.858 1.00 66.94 86 GLU A N 1
ATOM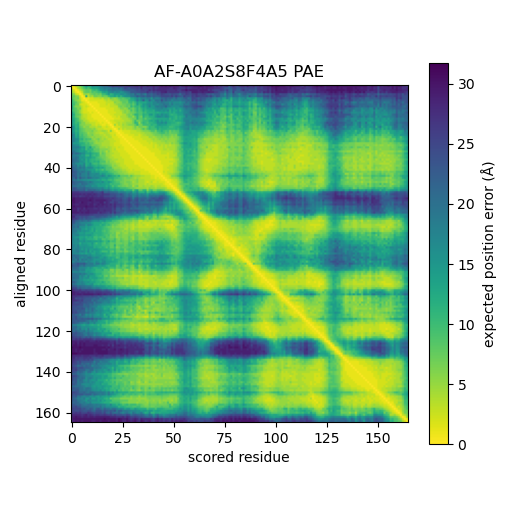 701 C CA . GLU A 1 86 ? -9.128 -16.219 14.819 1.00 66.94 86 GLU A CA 1
ATOM 702 C C . GLU A 1 86 ? -8.617 -15.714 13.458 1.00 66.94 86 GLU A C 1
ATOM 704 O O . GLU A 1 86 ? -9.412 -15.551 12.537 1.00 66.94 86 GLU A O 1
ATOM 709 N N . GLN A 1 87 ? -7.305 -15.481 13.318 1.00 65.25 87 GLN A N 1
ATOM 710 C CA . GLN A 1 87 ? -6.659 -15.000 12.086 1.00 65.25 87 GLN A CA 1
ATOM 711 C C . GLN A 1 87 ? -7.336 -13.743 11.513 1.00 65.25 87 GLN A C 1
ATOM 713 O O . GLN A 1 87 ? -7.731 -13.681 10.350 1.00 65.25 87 GLN A O 1
ATOM 718 N N . TRP A 1 88 ? -7.532 -12.728 12.354 1.00 65.00 88 TRP A N 1
ATOM 719 C CA . TRP A 1 88 ? -8.200 -11.501 11.925 1.00 65.00 88 TRP A CA 1
ATOM 720 C C . TRP A 1 88 ? -7.273 -10.608 11.092 1.00 65.00 88 TRP A C 1
ATOM 722 O O . TRP A 1 88 ? -6.570 -9.746 11.618 1.00 65.00 88 TRP A O 1
ATOM 732 N N . ASP A 1 89 ? -7.386 -10.715 9.769 1.00 65.00 89 ASP A N 1
ATOM 733 C CA . ASP A 1 89 ? -6.669 -9.856 8.809 1.00 65.00 89 ASP A CA 1
ATOM 734 C C . ASP A 1 89 ? -7.182 -8.403 8.770 1.00 65.00 89 ASP A C 1
ATOM 736 O O . ASP A 1 89 ? -6.621 -7.548 8.079 1.00 65.00 89 ASP A O 1
ATOM 740 N N . ALA A 1 90 ? -8.262 -8.102 9.501 1.00 64.19 90 ALA A N 1
ATOM 741 C CA . ALA A 1 90 ? -8.909 -6.788 9.536 1.00 64.19 90 ALA A CA 1
ATOM 742 C C . ALA A 1 90 ? -8.010 -5.675 10.107 1.00 64.19 90 ALA A C 1
ATOM 744 O O . ALA A 1 90 ? -8.234 -4.498 9.826 1.00 64.19 90 ALA A O 1
ATOM 745 N N . PHE A 1 91 ? -7.005 -6.041 10.906 1.00 71.06 91 PHE A N 1
ATOM 746 C CA . PHE A 1 91 ? -6.062 -5.103 11.522 1.00 71.06 91 PHE A CA 1
ATOM 747 C C . PHE A 1 91 ? -4.722 -5.010 10.797 1.00 71.06 91 PHE A C 1
ATOM 749 O O . PHE A 1 91 ? -3.882 -4.180 11.150 1.00 71.06 91 PHE A O 1
ATOM 756 N N . GLN A 1 92 ? -4.511 -5.846 9.786 1.00 75.38 92 GLN A N 1
ATOM 757 C CA . GLN A 1 92 ? -3.367 -5.704 8.909 1.00 75.38 92 GLN A CA 1
ATOM 758 C C . GLN A 1 92 ? -3.615 -4.528 7.967 1.00 75.38 92 GLN A C 1
ATOM 760 O O . GLN A 1 92 ? -4.707 -4.385 7.422 1.00 75.38 92 GLN A O 1
ATOM 765 N N . ARG A 1 93 ? -2.597 -3.709 7.725 1.00 79.25 93 ARG A N 1
ATOM 766 C CA . ARG A 1 93 ? -2.652 -2.661 6.699 1.00 79.25 93 ARG A CA 1
ATOM 767 C C . ARG A 1 93 ? -1.476 -2.743 5.756 1.00 79.25 93 ARG A C 1
ATOM 769 O O . ARG A 1 93 ? -0.400 -3.180 6.156 1.00 79.25 93 ARG A O 1
ATOM 776 N N . VAL A 1 94 ? -1.635 -2.235 4.544 1.00 82.06 94 VAL A N 1
ATOM 777 C CA . VAL A 1 94 ? -0.501 -2.060 3.632 1.00 82.06 94 VAL A CA 1
ATOM 778 C C . VAL A 1 94 ? 0.417 -0.940 4.136 1.00 82.06 94 VAL A C 1
ATOM 780 O O . VAL A 1 94 ? -0.004 0.208 4.280 1.00 82.06 94 VAL A O 1
ATOM 783 N N . SER A 1 95 ? 1.683 -1.261 4.413 1.00 84.62 95 SER A N 1
ATOM 784 C CA . SER A 1 95 ? 2.700 -0.279 4.820 1.00 84.62 95 SER A CA 1
ATOM 785 C C . SER A 1 95 ? 3.670 0.063 3.705 1.00 84.62 95 SER A C 1
ATOM 787 O O . SER A 1 95 ? 4.134 1.199 3.618 1.00 84.62 95 SER A O 1
ATOM 789 N N . SER A 1 96 ? 4.011 -0.906 2.859 1.00 82.88 96 SER A N 1
ATOM 790 C CA . SER A 1 96 ? 5.012 -0.703 1.819 1.00 82.88 96 SER A CA 1
ATOM 791 C C . SER A 1 96 ? 4.625 -1.426 0.546 1.0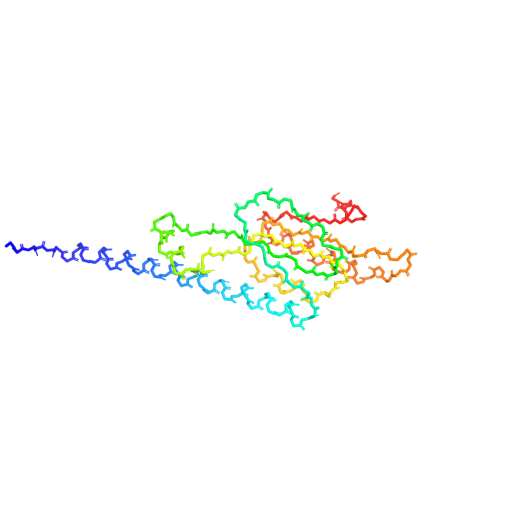0 82.88 96 SER A C 1
ATOM 793 O O . SER A 1 96 ? 4.051 -2.514 0.594 1.00 82.88 96 SER A O 1
ATOM 795 N N . ILE A 1 97 ? 4.964 -0.824 -0.588 1.00 83.62 97 ILE A N 1
ATOM 796 C CA . ILE A 1 97 ? 4.764 -1.411 -1.908 1.00 83.62 97 ILE A CA 1
ATOM 797 C C . ILE A 1 97 ? 6.072 -1.322 -2.684 1.00 83.62 97 ILE A C 1
ATOM 799 O O . ILE A 1 97 ? 6.721 -0.278 -2.708 1.00 83.62 97 ILE A O 1
ATOM 803 N N . TYR A 1 98 ? 6.448 -2.425 -3.319 1.00 82.50 98 TYR A N 1
ATOM 804 C CA . TYR A 1 98 ? 7.596 -2.511 -4.214 1.00 82.50 98 TYR A CA 1
ATOM 805 C C . TYR A 1 98 ? 7.128 -3.017 -5.558 1.00 82.50 98 TYR A C 1
ATOM 807 O O . TYR A 1 98 ? 6.432 -4.026 -5.637 1.00 82.50 98 TYR A O 1
ATOM 815 N N . ILE A 1 99 ? 7.523 -2.327 -6.612 1.00 79.06 99 ILE A N 1
ATOM 816 C CA . ILE A 1 99 ? 7.022 -2.586 -7.949 1.00 79.06 99 ILE A CA 1
ATOM 817 C C . ILE A 1 99 ? 8.205 -2.847 -8.852 1.00 79.06 99 ILE A C 1
ATOM 819 O O . ILE A 1 99 ? 9.095 -2.007 -8.976 1.00 79.06 99 ILE A O 1
ATOM 823 N N . GLN A 1 100 ? 8.204 -4.020 -9.471 1.00 75.75 100 GLN A N 1
ATOM 824 C CA . GLN A 1 100 ? 9.274 -4.482 -10.333 1.00 75.75 100 GLN A CA 1
ATOM 825 C C . GLN A 1 100 ? 8.724 -4.811 -11.716 1.00 75.75 100 GLN A C 1
ATOM 827 O O . GLN A 1 100 ? 7.801 -5.611 -11.822 1.00 75.75 100 GLN A O 1
ATOM 832 N N . GLY A 1 101 ? 9.294 -4.245 -12.783 1.00 70.62 101 GLY A N 1
ATOM 833 C CA . GLY A 1 101 ? 8.861 -4.552 -14.156 1.00 70.62 101 GLY A CA 1
ATOM 834 C C . GLY A 1 101 ? 8.227 -3.403 -14.935 1.00 70.62 101 GLY A C 1
ATOM 835 O O . GLY A 1 101 ? 8.361 -2.241 -14.561 1.00 70.62 101 GLY A O 1
ATOM 836 N N . GLY A 1 102 ? 7.586 -3.753 -16.057 1.00 60.53 102 GLY A N 1
ATOM 837 C CA . GLY A 1 102 ? 6.812 -2.822 -16.883 1.00 60.53 102 GLY A CA 1
ATOM 838 C C . GLY A 1 102 ? 5.578 -2.329 -16.132 1.00 60.53 102 GLY A C 1
ATOM 839 O O . GLY A 1 102 ? 4.932 -3.100 -15.420 1.00 60.53 102 GLY A O 1
ATOM 840 N N . PHE A 1 103 ? 5.278 -1.039 -16.246 1.00 65.69 103 PHE A N 1
ATOM 841 C CA . PHE A 1 103 ? 4.320 -0.373 -15.373 1.00 65.69 103 PHE A CA 1
ATOM 842 C C . PHE A 1 103 ? 3.172 0.263 -16.150 1.00 65.69 103 PHE A C 1
ATOM 844 O O . PHE A 1 103 ? 3.406 1.133 -16.983 1.00 65.69 103 PHE A O 1
ATOM 851 N N . ASP A 1 104 ? 1.943 -0.125 -15.816 1.00 67.81 104 ASP A N 1
ATOM 852 C CA . ASP A 1 104 ? 0.716 0.494 -16.314 1.00 67.81 104 ASP A CA 1
ATOM 853 C C . ASP A 1 104 ? 0.398 1.785 -15.521 1.00 67.81 104 ASP A C 1
ATOM 855 O O . ASP A 1 104 ? 0.199 1.717 -14.305 1.00 67.81 104 ASP A O 1
ATOM 859 N N . PRO A 1 105 ? 0.293 2.968 -16.164 1.00 64.44 105 PRO A N 1
ATOM 860 C CA . PRO A 1 105 ? -0.112 4.225 -15.523 1.00 64.44 105 PRO A CA 1
ATOM 861 C C . PRO A 1 105 ? -1.418 4.161 -14.712 1.00 64.44 105 PRO A C 1
ATOM 863 O O . PRO A 1 105 ? -1.611 4.993 -13.816 1.00 64.44 105 PRO A O 1
ATOM 866 N N . ASN A 1 106 ? -2.302 3.203 -15.003 1.00 68.06 106 ASN A N 1
ATOM 867 C CA . ASN A 1 106 ? -3.557 2.972 -14.281 1.00 68.06 106 ASN A CA 1
ATOM 868 C C . ASN A 1 106 ? -3.343 2.313 -12.902 1.00 68.06 106 ASN A C 1
ATOM 870 O O . ASN A 1 106 ? -4.188 2.431 -12.013 1.00 68.06 106 ASN A O 1
ATOM 874 N N . LEU A 1 107 ? -2.188 1.681 -12.658 1.00 68.25 107 LEU A N 1
ATOM 875 C CA . LEU A 1 107 ? -1.839 1.135 -11.340 1.00 68.25 107 LEU A CA 1
ATOM 876 C C . LEU A 1 107 ? -1.638 2.225 -10.289 1.00 68.25 107 LEU A C 1
ATOM 878 O O . LEU A 1 107 ? -1.874 1.969 -9.109 1.00 68.25 107 LEU A O 1
ATOM 882 N N . VAL A 1 108 ? -1.228 3.437 -10.687 1.00 70.75 108 VAL A N 1
ATOM 883 C CA . VAL A 1 108 ? -1.045 4.548 -9.736 1.00 70.75 108 VAL A CA 1
ATOM 884 C C . VAL A 1 108 ? -2.359 4.893 -9.041 1.00 70.75 108 VAL A C 1
ATOM 886 O O . VAL A 1 108 ? -2.359 5.178 -7.847 1.00 70.75 108 VAL A O 1
ATOM 889 N N . GLU A 1 109 ? -3.484 4.811 -9.754 1.00 71.94 109 GLU A N 1
ATOM 890 C CA . GLU A 1 109 ? -4.806 5.048 -9.168 1.00 71.94 109 GLU A CA 1
ATOM 891 C C . GLU A 1 109 ? -5.151 3.982 -8.129 1.00 71.94 109 GLU A C 1
ATOM 893 O O . GLU A 1 109 ? -5.617 4.309 -7.042 1.00 71.94 109 GLU A O 1
ATOM 898 N N . SER A 1 110 ? -4.839 2.714 -8.417 1.00 75.12 110 SER A N 1
ATOM 899 C CA . SER A 1 110 ? -5.032 1.622 -7.454 1.00 75.12 110 SER A CA 1
ATOM 900 C C . SER A 1 110 ? -4.126 1.773 -6.229 1.00 75.12 110 SER A C 1
ATOM 902 O O . SER A 1 110 ? -4.550 1.482 -5.115 1.00 75.12 110 SER A O 1
ATOM 904 N N . ILE A 1 111 ? -2.905 2.291 -6.406 1.00 77.00 111 ILE A N 1
ATOM 905 C CA . ILE A 1 111 ? -1.997 2.622 -5.298 1.00 77.00 111 ILE A CA 1
ATOM 906 C C . ILE A 1 111 ? -2.528 3.800 -4.466 1.00 77.00 111 ILE A C 1
ATOM 908 O O . ILE A 1 111 ? -2.305 3.862 -3.257 1.00 77.00 111 ILE A O 1
ATOM 912 N N . GLY A 1 112 ? -3.304 4.687 -5.090 1.00 69.50 112 GLY A N 1
ATOM 913 C CA . GLY A 1 112 ? -3.974 5.805 -4.435 1.00 69.50 112 GLY A CA 1
ATOM 914 C C . GLY A 1 112 ? -4.956 5.418 -3.326 1.00 69.50 112 GLY A C 1
ATOM 915 O O . GLY A 1 112 ? -5.221 6.225 -2.440 1.00 69.50 112 GLY A O 1
ATOM 916 N N . GLU A 1 113 ? -5.463 4.185 -3.331 1.00 75.00 113 GLU A N 1
ATOM 917 C CA . GLU A 1 113 ? -6.418 3.693 -2.328 1.00 75.00 113 GLU A CA 1
ATOM 918 C C . GLU A 1 113 ? -5.748 3.295 -0.992 1.00 75.00 113 GLU A C 1
ATOM 920 O O . GLU A 1 113 ? -6.430 3.083 0.019 1.00 75.00 113 GLU A O 1
ATOM 925 N N . PHE A 1 114 ? -4.410 3.215 -0.943 1.00 78.50 114 PHE A N 1
ATOM 926 C CA . PHE A 1 114 ? -3.656 2.864 0.266 1.00 78.50 114 PHE A CA 1
ATOM 927 C C . PHE A 1 114 ? -3.445 4.090 1.173 1.00 78.50 114 PHE A C 1
ATOM 929 O O . PHE A 1 114 ? -2.415 4.761 1.123 1.00 78.50 114 PHE A O 1
ATOM 936 N N . ALA A 1 115 ? -4.406 4.358 2.062 1.00 67.69 115 ALA A N 1
ATOM 937 C CA . ALA A 1 115 ? -4.451 5.579 2.881 1.00 67.69 115 ALA A CA 1
ATOM 938 C C . ALA A 1 115 ? -3.251 5.811 3.827 1.00 67.69 115 ALA A C 1
ATOM 940 O O . ALA A 1 115 ? -3.068 6.925 4.312 1.00 67.69 115 ALA A O 1
ATOM 941 N N . ARG A 1 116 ? -2.457 4.778 4.147 1.00 76.69 116 ARG A N 1
ATOM 942 C CA . ARG A 1 116 ? -1.321 4.856 5.094 1.00 76.69 116 ARG A CA 1
ATOM 943 C C . ARG A 1 116 ? -0.031 4.256 4.537 1.00 76.69 116 ARG A C 1
ATOM 945 O O . ARG A 1 116 ? 0.754 3.671 5.286 1.00 76.69 116 ARG A O 1
ATOM 952 N N . LEU A 1 117 ? 0.178 4.365 3.229 1.00 82.38 117 LEU A N 1
ATOM 953 C CA . LEU A 1 117 ? 1.401 3.879 2.606 1.00 82.38 117 LEU A CA 1
ATOM 954 C C . LEU A 1 117 ? 2.621 4.655 3.147 1.00 82.38 117 LEU A C 1
ATOM 956 O O . LEU A 1 117 ? 2.690 5.873 3.028 1.00 82.38 117 LEU A O 1
ATOM 960 N N . GLU A 1 118 ? 3.577 3.951 3.759 1.00 85.56 118 GLU A N 1
ATOM 961 C CA . GLU A 1 118 ? 4.798 4.537 4.342 1.00 85.56 118 GLU A CA 1
ATOM 962 C C . GLU A 1 118 ? 5.948 4.550 3.328 1.00 85.56 118 GLU A C 1
ATOM 964 O O . GLU A 1 118 ? 6.795 5.443 3.335 1.00 85.56 118 GLU A O 1
ATOM 969 N N . THR A 1 119 ? 6.018 3.547 2.452 1.00 83.94 119 THR A N 1
ATOM 970 C CA . THR A 1 119 ? 7.095 3.431 1.461 1.00 83.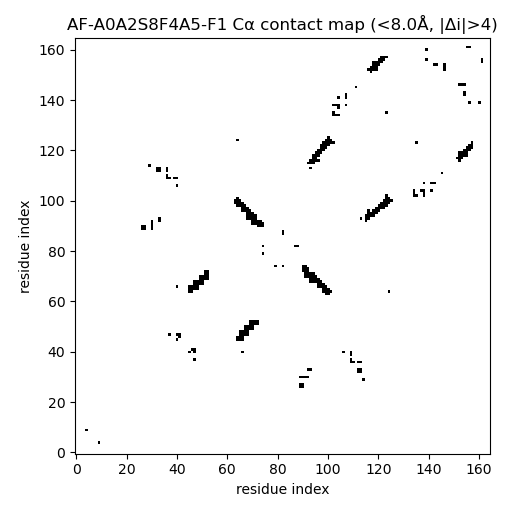94 119 THR A CA 1
ATOM 971 C C . THR A 1 119 ? 6.569 2.920 0.130 1.00 83.94 119 THR A C 1
ATOM 973 O O . THR A 1 119 ? 5.869 1.910 0.078 1.00 83.94 119 THR A O 1
ATOM 976 N N . LEU A 1 120 ? 6.959 3.597 -0.946 1.00 84.94 120 LEU A N 1
ATOM 977 C CA . LEU A 1 120 ? 6.713 3.174 -2.317 1.00 84.94 120 LEU A CA 1
ATOM 978 C C . LEU A 1 120 ? 8.049 3.101 -3.049 1.00 84.94 120 LEU A C 1
ATOM 980 O O . LEU A 1 120 ? 8.743 4.108 -3.170 1.00 84.94 120 LEU A O 1
ATOM 984 N N . GLU A 1 121 ? 8.413 1.918 -3.525 1.00 84.25 121 GLU A N 1
ATOM 985 C CA . GLU A 1 121 ? 9.646 1.697 -4.273 1.00 84.25 121 GLU A CA 1
ATOM 986 C C . GLU A 1 121 ? 9.330 1.191 -5.680 1.00 84.25 121 GLU A C 1
ATOM 988 O O . GLU A 1 121 ? 8.597 0.218 -5.860 1.00 84.25 121 GLU A O 1
ATOM 993 N N . PHE A 1 122 ? 9.892 1.866 -6.679 1.00 80.69 122 PHE A N 1
ATOM 994 C CA . PHE A 1 122 ? 9.731 1.510 -8.081 1.00 80.69 122 PHE A CA 1
ATOM 995 C C . PHE A 1 122 ? 11.075 1.122 -8.696 1.00 80.69 122 PHE A C 1
ATOM 997 O O . PHE A 1 122 ? 12.023 1.906 -8.703 1.00 80.69 122 PHE A O 1
ATOM 1004 N N . ALA A 1 123 ? 11.143 -0.090 -9.239 1.00 76.00 123 ALA A N 1
ATOM 1005 C CA . ALA A 1 123 ? 12.315 -0.660 -9.883 1.00 76.00 123 ALA A CA 1
ATOM 1006 C C . ALA A 1 123 ? 11.917 -1.231 -11.258 1.00 76.00 123 ALA A C 1
ATOM 1008 O O . ALA A 1 123 ? 11.590 -2.415 -11.369 1.00 76.00 123 ALA A O 1
ATOM 1009 N N . PRO A 1 124 ? 11.927 -0.421 -12.329 1.00 72.06 124 PRO A N 1
ATOM 1010 C CA . PRO A 1 124 ? 11.574 -0.912 -13.653 1.00 72.06 124 PRO A CA 1
ATOM 1011 C C . PRO A 1 124 ? 12.549 -2.026 -14.059 1.00 72.06 124 PRO A C 1
ATOM 1013 O O . PRO A 1 124 ? 13.752 -1.939 -13.795 1.00 72.06 124 PRO A O 1
ATOM 1016 N N . TRP A 1 125 ? 12.041 -3.095 -14.683 1.00 61.78 125 TRP A N 1
ATOM 1017 C CA . TRP A 1 125 ? 12.917 -4.113 -15.279 1.00 61.78 125 TRP A CA 1
ATOM 1018 C C . TRP A 1 125 ? 13.770 -3.432 -16.341 1.00 61.78 125 TRP A C 1
ATOM 1020 O O . TRP A 1 125 ? 13.232 -2.618 -17.089 1.00 61.78 125 TRP A O 1
ATOM 1030 N N . ALA A 1 126 ? 15.066 -3.780 -16.371 1.00 50.62 126 ALA A N 1
ATOM 1031 C CA . ALA A 1 126 ? 16.089 -3.325 -17.310 1.00 50.62 126 ALA A CA 1
ATOM 1032 C C . ALA A 1 126 ? 15.491 -2.594 -18.513 1.00 50.62 126 ALA A C 1
ATOM 1034 O O . ALA A 1 126 ? 14.997 -3.216 -19.456 1.00 50.62 126 ALA A O 1
ATOM 1035 N N . ILE A 1 127 ? 15.524 -1.266 -18.421 1.00 50.28 127 ILE A N 1
ATOM 1036 C CA . ILE A 1 127 ? 15.325 -0.358 -19.537 1.00 50.28 127 ILE A CA 1
ATOM 1037 C C . ILE A 1 127 ? 16.270 -0.888 -20.615 1.00 50.28 127 ILE A C 1
ATOM 1039 O O . ILE A 1 127 ? 17.489 -0.771 -20.480 1.00 50.28 127 ILE A O 1
ATOM 1043 N N . SER A 1 128 ? 15.741 -1.567 -21.639 1.00 38.69 128 SER A N 1
ATOM 1044 C CA . SER A 1 128 ? 16.528 -1.772 -22.854 1.00 38.69 128 SER A CA 1
ATOM 1045 C C . SER A 1 128 ? 17.017 -0.380 -23.250 1.00 38.69 128 SER A C 1
ATOM 1047 O O . SER A 1 128 ? 16.177 0.524 -23.242 1.00 38.69 128 SER A O 1
ATOM 1049 N N . PRO A 1 129 ? 18.315 -0.169 -23.530 1.00 41.06 129 PRO A N 1
ATOM 1050 C CA . PRO A 1 129 ? 18.898 1.148 -23.808 1.00 41.06 129 PRO A CA 1
ATOM 1051 C C . PRO A 1 129 ? 18.408 1.722 -25.159 1.00 41.06 129 PRO A C 1
ATOM 1053 O O . PRO A 1 129 ? 19.193 2.003 -26.056 1.00 41.06 129 PRO A O 1
ATOM 1056 N N . GLY A 1 130 ? 17.086 1.846 -25.316 1.00 42.41 130 GLY A N 1
ATOM 1057 C CA . GLY A 1 130 ? 16.351 2.106 -26.553 1.00 42.41 130 GLY A CA 1
ATOM 1058 C C . GLY A 1 130 ? 14.844 1.753 -26.531 1.00 42.41 130 GLY A C 1
ATOM 1059 O O . GLY A 1 130 ? 14.200 1.912 -27.561 1.00 42.41 130 GLY A O 1
ATOM 1060 N N . GLY A 1 131 ? 14.263 1.268 -25.419 1.00 42.91 131 GLY A N 1
ATOM 1061 C CA . GLY A 1 131 ? 12.804 1.065 -25.261 1.00 42.91 131 GLY A CA 1
ATOM 1062 C C . GLY A 1 131 ? 12.075 2.324 -24.755 1.00 42.91 131 GLY A C 1
ATOM 1063 O O . GLY A 1 131 ? 12.736 3.197 -24.194 1.00 42.91 131 GLY A O 1
ATOM 1064 N N . PRO A 1 132 ? 10.745 2.457 -24.954 1.00 47.66 132 PRO A N 1
ATOM 1065 C CA . PRO A 1 132 ? 10.048 3.743 -24.901 1.00 47.66 132 PRO A CA 1
ATOM 1066 C C . PRO A 1 132 ? 10.101 4.361 -23.499 1.00 47.66 132 PRO A C 1
ATOM 1068 O O . PRO A 1 132 ? 9.458 3.891 -22.564 1.00 47.66 132 PRO A O 1
ATOM 1071 N N . SER A 1 133 ? 10.873 5.440 -23.368 1.00 60.75 133 SER A N 1
ATOM 1072 C CA . SER A 1 133 ? 11.044 6.203 -22.128 1.00 60.75 133 SER A CA 1
ATOM 1073 C C . SER A 1 133 ? 9.734 6.824 -21.629 1.00 60.75 133 SER A C 1
ATOM 1075 O O . SER A 1 133 ? 9.531 6.963 -20.427 1.00 60.75 133 SER A O 1
ATOM 1077 N N . SER A 1 134 ? 8.797 7.123 -22.535 1.00 68.44 134 SER A N 1
ATOM 1078 C CA . SER A 1 134 ? 7.613 7.939 -22.254 1.00 68.44 134 SER A CA 1
ATOM 1079 C C . SER A 1 134 ? 6.652 7.353 -21.215 1.00 68.44 134 SER A C 1
ATOM 1081 O O . SER A 1 134 ? 6.137 8.099 -20.389 1.00 68.44 134 SER A O 1
ATOM 1083 N N . GLU A 1 135 ? 6.395 6.044 -21.213 1.00 69.12 135 GLU A N 1
ATOM 1084 C CA . GLU A 1 135 ? 5.455 5.431 -20.255 1.00 69.12 135 GLU A CA 1
ATOM 1085 C C . GLU A 1 135 ? 6.042 5.356 -18.841 1.00 69.12 135 GLU A C 1
ATOM 1087 O O . GLU A 1 135 ? 5.350 5.622 -17.853 1.00 69.12 135 GLU A O 1
ATOM 1092 N N . VAL A 1 136 ? 7.343 5.064 -18.749 1.00 72.38 136 VAL A N 1
ATOM 1093 C CA . VAL A 1 136 ? 8.082 5.081 -17.48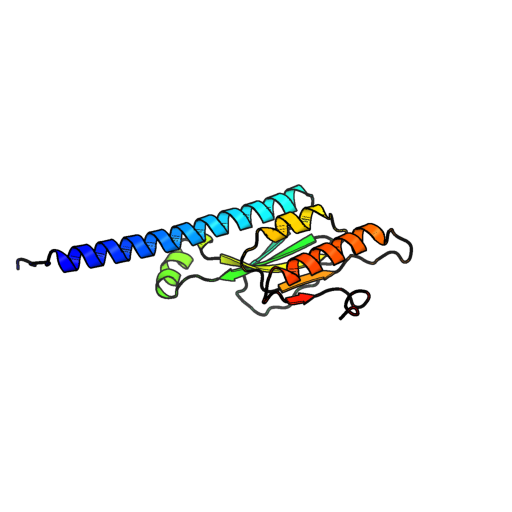3 1.00 72.38 136 VAL A CA 1
ATOM 1094 C C . VAL A 1 136 ? 8.130 6.505 -16.935 1.00 72.38 136 VAL A C 1
ATOM 1096 O O . VAL A 1 136 ? 7.819 6.709 -15.764 1.00 72.38 136 VAL A O 1
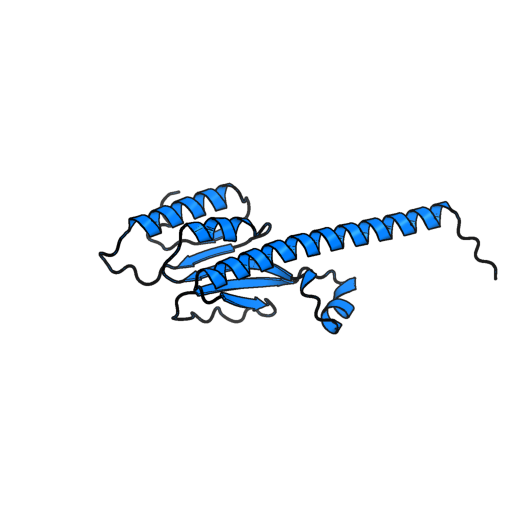ATOM 1099 N N . ASP A 1 137 ? 8.415 7.499 -17.777 1.00 74.62 137 ASP A N 1
ATOM 1100 C CA . ASP A 1 137 ? 8.462 8.909 -17.382 1.00 74.62 137 ASP A CA 1
ATOM 1101 C C . ASP A 1 137 ? 7.096 9.403 -16.861 1.00 74.62 137 ASP A C 1
ATOM 1103 O O . ASP A 1 137 ? 7.022 10.047 -15.809 1.00 74.62 137 ASP A O 1
ATOM 1107 N N . VAL A 1 138 ? 5.996 9.044 -17.540 1.00 76.44 138 VAL A N 1
ATOM 1108 C CA . VAL A 1 138 ? 4.621 9.363 -17.105 1.00 76.44 138 VAL A CA 1
ATOM 1109 C C . VAL A 1 138 ? 4.301 8.709 -15.761 1.00 76.44 138 VAL A C 1
ATOM 1111 O O . VAL A 1 138 ? 3.730 9.353 -14.877 1.00 76.44 138 VAL A O 1
ATOM 1114 N N . CYS A 1 139 ? 4.691 7.449 -15.571 1.00 76.25 139 CYS A N 1
ATOM 1115 C CA . CYS A 1 139 ? 4.542 6.762 -14.294 1.00 76.25 139 CYS A CA 1
ATOM 1116 C C . CYS A 1 139 ? 5.312 7.476 -13.170 1.00 76.25 139 CYS A C 1
ATOM 1118 O O . CYS A 1 139 ? 4.754 7.741 -12.102 1.00 76.25 139 CYS A O 1
ATOM 1120 N N . MET A 1 140 ? 6.568 7.857 -13.423 1.00 76.88 140 MET A N 1
ATOM 1121 C CA . MET A 1 140 ? 7.411 8.536 -12.434 1.00 76.88 140 MET A CA 1
ATOM 1122 C C . MET A 1 140 ? 6.814 9.871 -12.012 1.00 76.88 140 MET A C 1
ATOM 1124 O O . MET A 1 140 ? 6.754 10.169 -10.817 1.00 76.88 140 MET A O 1
ATOM 1128 N N . GLN A 1 141 ? 6.308 10.655 -12.965 1.00 80.00 141 GLN A N 1
ATOM 1129 C CA . GLN A 1 141 ? 5.617 11.905 -12.658 1.00 80.00 141 GLN A CA 1
ATOM 1130 C C . GLN A 1 141 ? 4.369 11.676 -11.802 1.00 80.00 141 GLN A C 1
ATOM 1132 O O . GLN A 1 141 ? 4.173 12.376 -10.809 1.00 80.00 141 GLN A O 1
ATOM 1137 N N . ARG A 1 142 ? 3.551 10.668 -12.127 1.00 80.50 142 ARG A N 1
ATOM 1138 C CA . ARG A 1 142 ? 2.358 10.340 -11.336 1.00 80.50 142 ARG A CA 1
ATOM 1139 C C . ARG A 1 142 ? 2.710 9.900 -9.912 1.00 80.50 142 ARG A C 1
ATOM 1141 O O . ARG A 1 142 ? 2.031 10.317 -8.976 1.00 80.50 142 ARG A O 1
ATOM 1148 N N . PHE A 1 143 ? 3.785 9.132 -9.716 1.00 81.62 143 PHE A N 1
ATOM 1149 C CA . PHE A 1 143 ? 4.247 8.767 -8.372 1.00 81.62 143 PHE A CA 1
ATOM 1150 C C . PHE A 1 143 ? 4.766 9.948 -7.565 1.00 81.62 143 PHE A C 1
ATOM 1152 O O . PHE A 1 143 ? 4.493 10.022 -6.368 1.00 81.62 143 PHE A O 1
ATOM 1159 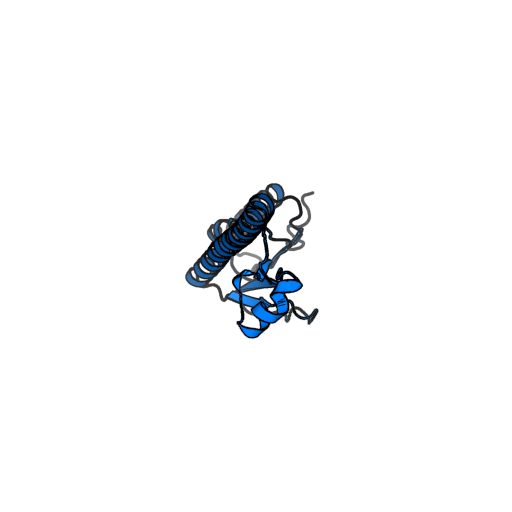N N . ARG A 1 144 ? 5.458 10.895 -8.201 1.00 81.44 144 ARG A N 1
ATOM 1160 C CA . ARG A 1 144 ? 5.870 12.138 -7.536 1.00 81.44 144 ARG A CA 1
ATOM 1161 C C . ARG A 1 144 ? 4.660 12.956 -7.095 1.00 81.44 144 ARG A C 1
ATOM 1163 O O . ARG A 1 144 ? 4.546 13.274 -5.918 1.00 81.44 144 ARG A O 1
ATOM 1170 N N . GLN A 1 145 ? 3.697 13.177 -7.991 1.00 83.50 145 GLN A N 1
ATOM 1171 C CA . GLN A 1 145 ? 2.447 13.872 -7.657 1.00 83.50 145 GLN A CA 1
ATOM 1172 C C . GLN A 1 145 ? 1.641 13.155 -6.567 1.00 83.50 145 GLN A C 1
ATOM 1174 O O . GLN A 1 145 ? 0.893 13.783 -5.817 1.00 83.50 145 GLN A O 1
ATOM 1179 N N . PHE A 1 146 ? 1.716 11.826 -6.512 1.00 82.00 146 PHE A N 1
ATOM 1180 C CA . PHE A 1 146 ? 1.108 11.049 -5.442 1.00 82.00 146 PHE A CA 1
ATOM 1181 C C . PHE A 1 146 ? 1.838 11.274 -4.111 1.00 82.00 146 PHE A C 1
ATOM 1183 O O . PHE A 1 146 ? 1.179 11.558 -3.113 1.00 82.00 146 PHE A O 1
ATOM 1190 N N . ALA A 1 147 ? 3.173 11.226 -4.100 1.00 82.00 147 ALA A N 1
ATOM 1191 C CA . ALA A 1 147 ? 3.985 11.469 -2.909 1.00 82.00 147 ALA A CA 1
ATOM 1192 C C . ALA A 1 147 ? 3.812 12.889 -2.348 1.00 82.00 147 ALA A C 1
ATOM 1194 O O . ALA A 1 147 ? 3.691 13.053 -1.138 1.00 82.00 147 ALA A O 1
ATOM 1195 N N . GLU A 1 148 ? 3.701 13.902 -3.209 1.00 83.56 148 GLU A N 1
ATOM 1196 C CA . GLU A 1 148 ? 3.405 15.286 -2.805 1.00 83.56 148 GLU A CA 1
ATOM 1197 C C . GLU A 1 148 ? 2.064 15.410 -2.067 1.00 83.56 148 GLU A C 1
ATOM 1199 O O . GLU A 1 148 ? 1.928 16.200 -1.134 1.00 83.56 148 GLU A O 1
ATOM 1204 N N . ARG A 1 149 ? 1.072 14.599 -2.453 1.00 81.62 149 ARG A N 1
ATOM 1205 C CA . ARG A 1 149 ? -0.251 14.555 -1.812 1.00 81.62 149 ARG A CA 1
ATOM 1206 C C . ARG A 1 149 ? -0.277 13.735 -0.517 1.00 81.62 149 ARG A C 1
ATOM 1208 O O . ARG A 1 149 ? -1.268 13.806 0.205 1.00 81.62 149 ARG A O 1
ATOM 1215 N N . HIS A 1 150 ? 0.783 12.982 -0.214 1.00 79.19 150 HIS A N 1
ATOM 1216 C CA . HIS A 1 150 ? 0.861 12.063 0.927 1.00 79.19 150 HIS A CA 1
ATOM 1217 C C . HIS A 1 150 ? 2.076 12.392 1.807 1.00 79.19 150 HIS A C 1
ATOM 1219 O O . HIS A 1 150 ? 3.106 11.712 1.733 1.00 79.19 150 HIS A O 1
ATOM 1225 N N . PRO A 1 151 ? 1.977 13.432 2.660 1.00 72.06 151 PRO A N 1
ATOM 1226 C CA . PRO A 1 151 ? 3.072 13.823 3.540 1.00 72.06 151 PRO A CA 1
ATOM 1227 C C . PRO A 1 151 ? 3.448 12.661 4.471 1.00 72.06 151 PRO A C 1
ATOM 1229 O O . PRO A 1 151 ? 2.618 12.158 5.224 1.00 72.06 151 PRO A O 1
ATOM 1232 N N . GLY A 1 152 ? 4.710 12.230 4.402 1.00 77.31 152 GLY A N 1
ATOM 1233 C CA . GLY A 1 152 ? 5.237 11.076 5.142 1.00 77.31 152 GLY A CA 1
ATOM 1234 C C . GLY A 1 152 ? 5.493 9.826 4.293 1.00 77.31 152 GLY A C 1
ATOM 1235 O O . GLY A 1 152 ? 6.131 8.895 4.786 1.00 77.31 152 GLY A O 1
ATOM 1236 N N . LEU A 1 153 ? 5.072 9.805 3.022 1.00 83.44 153 LEU A N 1
ATOM 1237 C CA . LEU A 1 153 ? 5.440 8.741 2.090 1.00 83.44 153 LEU A CA 1
ATOM 1238 C C . LEU A 1 153 ? 6.922 8.853 1.705 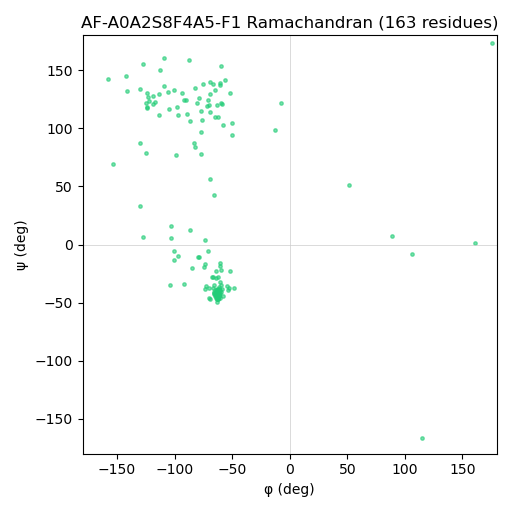1.00 83.44 153 LEU A C 1
ATOM 1240 O O . LEU A 1 153 ? 7.364 9.860 1.154 1.00 83.44 153 LEU A O 1
ATOM 1244 N N . THR A 1 154 ? 7.685 7.783 1.919 1.00 85.50 154 THR A N 1
ATOM 1245 C CA . THR A 1 154 ? 9.037 7.658 1.363 1.00 85.50 154 THR A CA 1
ATOM 1246 C C . THR A 1 154 ? 8.959 7.076 -0.046 1.00 85.50 154 THR A C 1
ATOM 1248 O O . THR A 1 154 ? 8.720 5.878 -0.214 1.00 85.50 154 THR A O 1
ATOM 1251 N N . LEU A 1 155 ? 9.173 7.915 -1.061 1.00 84.94 155 LEU A N 1
ATOM 1252 C CA . LEU A 1 155 ? 9.251 7.484 -2.456 1.00 84.94 155 LEU A CA 1
ATOM 1253 C C . LEU A 1 155 ? 10.698 7.126 -2.824 1.00 84.94 155 LEU A C 1
ATOM 1255 O O . LEU A 1 155 ? 11.601 7.950 -2.691 1.00 84.94 155 LEU A O 1
ATOM 1259 N N . ARG A 1 156 ? 10.921 5.902 -3.308 1.00 82.50 156 ARG A N 1
ATOM 1260 C CA . ARG A 1 156 ? 12.216 5.423 -3.809 1.00 82.50 156 ARG A CA 1
ATOM 1261 C C . ARG A 1 156 ? 12.125 5.155 -5.302 1.00 82.50 156 ARG A C 1
ATOM 1263 O O . ARG A 1 156 ? 11.440 4.227 -5.730 1.00 82.50 156 ARG A O 1
ATOM 1270 N N . LEU A 1 157 ? 12.823 5.979 -6.073 1.00 79.00 157 LEU A N 1
ATOM 1271 C CA . LEU A 1 157 ? 12.915 5.868 -7.525 1.00 79.00 157 LEU A CA 1
ATOM 1272 C C . LEU A 1 157 ? 14.320 5.410 -7.941 1.00 79.00 157 LEU A C 1
ATOM 1274 O O . LEU A 1 157 ? 15.268 5.566 -7.165 1.00 79.00 157 LEU A O 1
ATOM 1278 N N . PRO A 1 158 ? 14.485 4.873 -9.162 1.00 73.44 158 PRO A N 1
ATOM 1279 C CA . PRO A 1 158 ? 15.800 4.540 -9.692 1.00 73.44 158 PRO A CA 1
ATOM 1280 C C . PRO A 1 158 ? 16.708 5.781 -9.780 1.00 73.44 158 PRO A C 1
ATOM 1282 O O . PRO A 1 158 ? 16.193 6.881 -9.987 1.00 73.44 158 PRO A O 1
ATOM 1285 N N . PRO A 1 159 ? 18.046 5.622 -9.719 1.00 65.88 159 PRO A N 1
ATOM 1286 C CA . PRO A 1 159 ? 18.997 6.741 -9.693 1.00 65.88 159 PRO A CA 1
ATOM 1287 C C . PRO A 1 159 ? 18.853 7.733 -10.856 1.00 65.88 159 PRO A C 1
ATOM 1289 O O . PRO A 1 159 ? 18.961 8.937 -10.666 1.00 65.88 159 PRO A O 1
ATOM 1292 N N . ALA A 1 160 ? 18.521 7.242 -12.056 1.00 65.38 160 ALA A N 1
ATOM 1293 C CA . ALA A 1 160 ? 18.278 8.081 -13.236 1.00 65.38 160 ALA A CA 1
ATOM 1294 C C . ALA A 1 160 ? 17.111 9.077 -13.060 1.00 65.38 160 ALA A C 1
ATOM 1296 O O . ALA A 1 160 ? 16.976 10.020 -13.831 1.00 65.38 160 ALA A O 1
ATOM 1297 N N . TYR A 1 161 ? 16.274 8.864 -12.044 1.00 63.38 161 TYR A N 1
ATOM 1298 C CA . TYR A 1 161 ? 15.071 9.633 -11.746 1.00 63.38 161 TYR A CA 1
ATOM 1299 C C . TYR A 1 161 ? 15.043 10.144 -10.299 1.00 63.38 161 TYR A C 1
ATOM 1301 O O . TYR A 1 161 ? 14.025 10.693 -9.870 1.00 63.38 161 TYR A O 1
ATOM 1309 N N . SER A 1 162 ? 16.124 9.970 -9.531 1.00 57.97 162 SER A N 1
ATOM 1310 C CA . SER A 1 162 ? 16.235 10.505 -8.168 1.00 57.97 162 SER A CA 1
ATOM 1311 C C . SER A 1 162 ? 16.710 11.960 -8.137 1.00 57.97 162 SER A C 1
ATOM 1313 O O . SER A 1 162 ? 16.464 12.650 -7.154 1.00 57.97 162 SER A O 1
ATOM 1315 N N . GLU A 1 163 ? 17.344 12.443 -9.209 1.00 47.84 163 GLU A N 1
ATOM 1316 C CA . GLU A 1 163 ? 17.902 13.798 -9.312 1.00 47.84 163 GLU A CA 1
ATOM 1317 C C . GLU A 1 163 ? 16.953 14.741 -10.065 1.00 47.84 163 GLU A C 1
ATOM 1319 O O . GLU A 1 163 ? 17.106 15.035 -11.246 1.00 47.84 163 GLU A O 1
ATOM 1324 N N . ALA A 1 164 ? 15.912 15.183 -9.369 1.00 43.53 164 ALA A N 1
ATOM 1325 C CA . ALA A 1 164 ? 15.192 16.420 -9.663 1.00 43.53 164 ALA A CA 1
ATOM 1326 C C . ALA A 1 164 ? 14.570 16.879 -8.339 1.00 43.53 164 ALA A C 1
ATOM 1328 O O . ALA A 1 164 ? 13.368 16.722 -8.121 1.00 43.53 164 ALA A O 1
ATOM 1329 N N . GLN A 1 165 ? 15.435 17.305 -7.420 1.00 42.47 165 GLN A N 1
ATOM 1330 C CA . GLN A 1 165 ? 15.072 18.050 -6.216 1.00 42.47 165 GLN A CA 1
ATOM 1331 C C . GLN A 1 165 ? 15.535 19.488 -6.390 1.00 42.47 165 GLN A C 1
ATOM 1333 O O . GLN A 1 165 ? 16.670 19.666 -6.887 1.00 42.47 165 GLN A O 1
#

Foldseek 3Di:
DDDPDDPVNVVVVVVVVVVVVVVLVVLQVLVVLLVVLQVVQVVVVADEAEAEPPDPPDPPPDLDFHKYWYWYAQQDPVCCVVCVVVVPCSRIATAEMEGEEDDDLVSLVSVLSRLHHQEYEYHYDDPPPDPDVVRVVSSLVSVVVSCVVRPNYHYHYPPVSPPDD